Protein AF-0000000078003516 (afdb_homodimer)

InterPro domains:
  IPR004405 Pelota [PTHR10853] (1-87)
  IPR005140 eRF1/Pelota-like, N-terminal domain [SM01194] (1-87)
  IPR038069 Pelota/DOM34, N-terminal domain [G3DSA:2.30.30.870] (1-87)
  IPR038069 Pelota/DOM34, N-terminal domain [SSF159065] (1-85)
  IPR058547 Pelota, N-terminal domain [PF26356] (1-87)

Structure (mmCIF, N/CA/C/O backbone):
data_AF-0000000078003516-model_v1
#
loop_
_entity.id
_entity.type
_entity.pdbx_description
1 polymer 'Protein pelota homolog'
#
loop_
_atom_site.group_PDB
_atom_site.id
_atom_site.type_symbol
_atom_site.label_atom_id
_atom_site.label_alt_id
_atom_site.label_comp_id
_atom_site.label_asym_id
_atom_site.label_entity_id
_atom_site.label_seq_id
_atom_site.pdbx_PDB_ins_code
_atom_site.Cartn_x
_atom_site.Cartn_y
_atom_site.Cartn_z
_atom_site.occupancy
_atom_site.B_iso_or_equiv
_atom_site.auth_seq_id
_atom_site.auth_comp_id
_atom_site.auth_asym_id
_atom_site.auth_atom_id
_atom_site.pdbx_PDB_model_num
ATOM 1 N N . MET A 1 1 ? -18.172 13.219 13.188 1 23.72 1 MET A N 1
ATOM 2 C CA . MET A 1 1 ? -17.328 12.281 12.453 1 23.72 1 MET A CA 1
ATOM 3 C C . MET A 1 1 ? -17.516 10.852 12.953 1 23.72 1 MET A C 1
ATOM 5 O O . MET A 1 1 ? -16.688 10.336 13.703 1 23.72 1 MET A O 1
ATOM 9 N N . LYS A 1 2 ? -18.797 10.453 13.281 1 24.88 2 LYS A N 1
ATOM 10 C CA . LYS A 1 2 ? -19 9.555 14.414 1 24.88 2 LYS A CA 1
ATOM 11 C C . LYS A 1 2 ? -18.469 8.148 14.102 1 24.88 2 LYS A C 1
ATOM 13 O O . LYS A 1 2 ? -18.375 7.77 12.938 1 24.88 2 LYS A O 1
ATOM 18 N N . LEU A 1 3 ? -18.25 7.414 15.281 1 28.31 3 LEU A N 1
ATOM 19 C CA . LEU A 1 3 ? -17.734 6.066 15.508 1 28.31 3 LEU A CA 1
ATOM 20 C C . LEU A 1 3 ? -18.688 5.023 14.914 1 28.31 3 LEU A C 1
ATOM 22 O O . LEU A 1 3 ? -19.891 5.074 15.156 1 28.31 3 LEU A O 1
ATOM 26 N N . LEU A 1 4 ? -18.375 4.426 13.812 1 34.03 4 LEU A N 1
ATOM 27 C CA . LEU A 1 4 ? -18.953 3.242 13.188 1 34.03 4 LEU A CA 1
ATOM 28 C C . LEU A 1 4 ? -18.922 2.057 14.148 1 34.03 4 LEU A C 1
ATOM 30 O O . LEU A 1 4 ? -18 1.919 14.945 1 34.03 4 LEU A O 1
ATOM 34 N N . SER A 1 5 ? -20.078 1.573 14.477 1 34.59 5 SER A N 1
ATOM 35 C CA . SER A 1 5 ? -20.438 0.421 15.297 1 34.59 5 SER A CA 1
ATOM 36 C C . SER A 1 5 ? -19.594 -0.803 14.922 1 34.59 5 SER A C 1
ATOM 38 O O . SER A 1 5 ? -19.328 -1.036 13.742 1 34.59 5 SER A O 1
ATOM 40 N N . LYS A 1 6 ? -18.781 -1.438 15.75 1 32.06 6 LYS A N 1
ATOM 41 C CA . LYS A 1 6 ? -17.781 -2.496 15.906 1 32.06 6 LYS A CA 1
ATOM 42 C C . LYS A 1 6 ? -18.391 -3.865 15.602 1 32.06 6 LYS A C 1
ATOM 44 O O . LYS A 1 6 ? -17.703 -4.887 15.742 1 32.06 6 LYS A O 1
ATOM 49 N N . ASP A 1 7 ? -19.672 -4.172 15.5 1 31.53 7 ASP A N 1
ATOM 50 C CA . ASP A 1 7 ? -20.016 -5.512 15.977 1 31.53 7 ASP A CA 1
ATOM 51 C C . ASP A 1 7 ? -19.422 -6.586 15.078 1 31.53 7 ASP A C 1
ATOM 53 O O . ASP A 1 7 ? -19.75 -7.766 15.195 1 31.53 7 ASP A O 1
ATOM 57 N N . THR A 1 8 ? -19.078 -6.438 13.719 1 34.41 8 THR A N 1
ATOM 58 C CA . THR A 1 8 ? -19.281 -7.562 12.812 1 34.41 8 THR A CA 1
ATOM 59 C C . THR A 1 8 ? -18.328 -8.711 13.164 1 34.41 8 THR A C 1
ATOM 61 O O . THR A 1 8 ? -17.156 -8.484 13.461 1 34.41 8 THR A O 1
ATOM 64 N N . GLU A 1 9 ? -18.719 -9.844 13.625 1 34.16 9 GLU A N 1
ATOM 65 C CA . GLU A 1 9 ? -18.109 -11.133 13.93 1 34.16 9 GLU A CA 1
ATOM 66 C C . GLU A 1 9 ? -17.031 -11.484 12.922 1 34.16 9 GLU A C 1
ATOM 68 O O . GLU A 1 9 ? -16.531 -12.617 12.891 1 34.16 9 GLU A O 1
ATOM 73 N N . ASN A 1 10 ? -16.891 -10.758 11.781 1 34.62 10 ASN A N 1
ATOM 74 C CA . ASN A 1 10 ? -16.328 -11.188 10.508 1 34.62 10 ASN A CA 1
ATOM 75 C C . ASN A 1 10 ? -14.906 -11.695 10.672 1 34.62 10 ASN A C 1
ATOM 77 O O . ASN A 1 10 ? -14.18 -11.258 11.562 1 34.62 10 ASN A O 1
ATOM 81 N N . ASP A 1 11 ? -14.477 -12.922 10.367 1 35.28 11 ASP A N 1
ATOM 82 C CA . ASP A 1 11 ? -13.109 -13.289 10.016 1 35.28 11 ASP A CA 1
ATOM 83 C C . ASP A 1 11 ? -12.32 -12.07 9.531 1 35.28 11 ASP A C 1
ATOM 85 O O . ASP A 1 11 ? -12.703 -11.414 8.562 1 35.28 11 ASP A O 1
ATOM 89 N N . SER A 1 12 ? -11.734 -11.281 10.344 1 34 12 SER A N 1
ATOM 90 C CA . SER A 1 12 ? -11.148 -9.977 10.602 1 34 12 SER A CA 1
ATOM 91 C C . SER A 1 12 ? -10.258 -9.531 9.445 1 34 12 SER A C 1
ATOM 93 O O . SER A 1 12 ? -9.062 -9.312 9.625 1 34 12 SER A O 1
ATOM 95 N N . ALA A 1 13 ? -10.023 -10.102 8.406 1 38.69 13 ALA A N 1
ATOM 96 C CA . ALA A 1 13 ? -9.609 -9.344 7.23 1 38.69 13 ALA A CA 1
ATOM 97 C C . ALA A 1 13 ? -10.281 -7.973 7.199 1 38.69 13 ALA A C 1
ATOM 99 O O . ALA A 1 13 ? -11.508 -7.879 7.102 1 38.69 13 ALA A O 1
ATOM 100 N N . GLY A 1 14 ? -9.828 -6.949 8.055 1 41.62 14 GLY A N 1
ATOM 101 C CA . GLY A 1 14 ? -10.148 -5.711 8.75 1 41.62 14 GLY A CA 1
ATOM 102 C C . GLY A 1 14 ? -10.969 -4.75 7.906 1 41.62 14 GLY A C 1
ATOM 103 O O . GLY A 1 14 ? -10.625 -4.488 6.75 1 41.62 14 GLY A O 1
ATOM 104 N N . GLN A 1 15 ? -12.227 -4.824 7.906 1 39.59 15 GLN A N 1
ATOM 105 C CA . GLN A 1 15 ? -13.086 -3.75 7.414 1 39.59 15 GLN A CA 1
ATOM 106 C C . GLN A 1 15 ? -12.492 -2.383 7.738 1 39.59 15 GLN A C 1
ATOM 108 O O . GLN A 1 15 ? -12.32 -2.037 8.906 1 39.59 15 GLN A O 1
ATOM 113 N N . VAL A 1 16 ? -11.555 -2.02 7.098 1 47 16 VAL A N 1
ATOM 114 C CA . VAL A 1 16 ? -11.055 -0.651 7.184 1 47 16 VAL A CA 1
ATOM 115 C C . VAL A 1 16 ? -12.227 0.326 7.234 1 47 16 VAL A C 1
ATOM 117 O O . VAL A 1 16 ? -13.109 0.289 6.379 1 47 16 VAL A O 1
ATOM 120 N N . THR A 1 17 ? -12.797 0.543 8.492 1 47.47 17 THR A N 1
ATOM 121 C CA . THR A 1 17 ? -13.727 1.663 8.578 1 47.47 17 THR A CA 1
ATOM 122 C C . THR A 1 17 ? -13.211 2.857 7.777 1 47.47 17 THR A C 1
ATOM 124 O O . THR A 1 17 ? -12.125 3.367 8.039 1 47.47 17 THR A O 1
ATOM 127 N N . LEU A 1 18 ? -13.586 2.852 6.543 1 50.91 18 LEU A N 1
ATOM 128 C CA . LEU A 1 18 ? -13.289 3.975 5.664 1 50.91 18 LEU A CA 1
ATOM 129 C C . LEU A 1 18 ? -13.461 5.301 6.395 1 50.91 18 LEU A C 1
ATOM 131 O O . LEU A 1 18 ? -14.516 5.562 6.977 1 50.91 1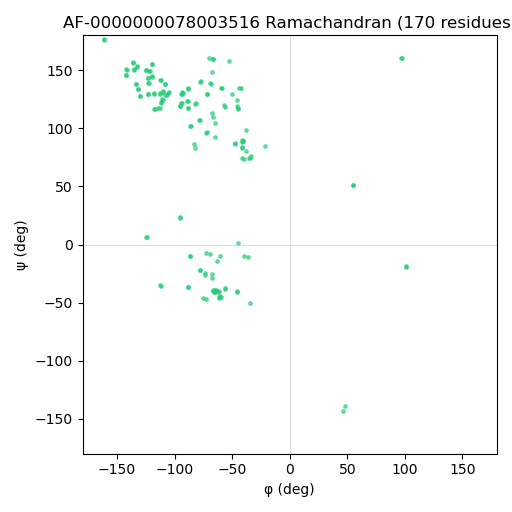8 LEU A O 1
ATOM 135 N N . THR A 1 19 ? -12.578 5.645 7.25 1 57.72 19 THR A N 1
ATOM 136 C CA . THR A 1 19 ? -12.656 7.02 7.73 1 57.72 19 THR A CA 1
ATOM 137 C C . THR A 1 19 ? -12.938 7.98 6.578 1 57.72 19 THR A C 1
ATOM 139 O O . THR A 1 19 ? -12.477 7.762 5.453 1 57.72 19 THR A O 1
ATOM 142 N N . PRO A 1 20 ? -13.859 8.859 6.875 1 58.03 20 PRO A N 1
ATOM 143 C CA . PRO A 1 20 ? -14.156 9.859 5.848 1 58.03 20 PRO A CA 1
ATOM 144 C C . PRO A 1 20 ? -12.898 10.453 5.219 1 58.03 20 PRO A C 1
ATOM 146 O O . PRO A 1 20 ? -11.891 10.648 5.906 1 58.03 20 PRO A O 1
ATOM 149 N N . GLU A 1 21 ? -12.836 10.188 3.93 1 64.44 21 GLU A N 1
ATOM 150 C CA . GLU A 1 21 ? -11.828 10.82 3.09 1 64.44 21 GLU A CA 1
ATOM 151 C C . GLU A 1 21 ? -11.758 12.32 3.342 1 64.44 21 GLU A C 1
ATOM 153 O O . GLU A 1 21 ? -12.734 13.039 3.123 1 64.44 21 GLU A O 1
ATOM 158 N N . GLN A 1 22 ? -11.031 12.789 4.266 1 82.5 22 GLN A N 1
ATOM 159 C CA . GLN A 1 22 ? -10.789 14.227 4.328 1 82.5 22 GLN A CA 1
ATOM 160 C C . GLN A 1 22 ? -9.562 14.609 3.506 1 82.5 22 GLN A C 1
ATOM 162 O O . GLN A 1 22 ? -8.508 13.984 3.617 1 82.5 22 GLN A O 1
ATOM 167 N N . PRO A 1 23 ? -9.812 15.555 2.537 1 85.94 23 PRO A N 1
ATOM 168 C CA . PRO A 1 23 ? -8.703 15.961 1.673 1 85.94 23 PRO A CA 1
ATOM 169 C C . PRO A 1 23 ? -7.418 16.234 2.453 1 85.94 23 PRO A C 1
ATOM 171 O O . PRO A 1 23 ? -6.32 15.945 1.967 1 85.94 23 PRO A O 1
ATOM 174 N N . GLU A 1 24 ? -7.555 16.844 3.549 1 87.19 24 GLU A N 1
ATOM 175 C CA . GLU A 1 24 ? -6.371 17.156 4.344 1 87.19 24 GLU A CA 1
ATOM 176 C C . GLU A 1 24 ? -5.645 15.883 4.777 1 87.19 24 GLU A C 1
ATOM 178 O O . GLU A 1 24 ? -4.414 15.852 4.84 1 87.19 24 GLU A O 1
ATOM 183 N N . ASP A 1 25 ? -6.43 14.898 5.141 1 87.62 25 ASP A N 1
ATOM 184 C CA . ASP A 1 25 ? -5.828 13.633 5.535 1 87.62 25 ASP A CA 1
ATOM 185 C C . ASP A 1 25 ? -5.105 12.977 4.363 1 87.62 25 ASP A C 1
ATOM 187 O O . ASP A 1 25 ? -4.02 12.414 4.531 1 87.62 25 ASP A O 1
ATOM 191 N N . MET A 1 26 ? -5.742 13.102 3.201 1 91.38 26 MET A N 1
ATOM 192 C CA . MET A 1 26 ? -5.137 12.516 2.008 1 91.38 26 MET A CA 1
ATOM 193 C C . MET A 1 26 ? -3.824 13.211 1.665 1 91.38 26 MET A C 1
ATOM 195 O O . MET A 1 26 ? -2.834 12.555 1.346 1 91.38 26 MET A O 1
ATOM 199 N N . TRP A 1 27 ? -3.846 14.531 1.81 1 91.62 27 TRP A N 1
ATOM 200 C CA . TRP A 1 27 ? -2.654 15.312 1.503 1 91.62 27 TRP A CA 1
ATOM 201 C C . TRP A 1 27 ? -1.527 15 2.48 1 91.62 27 TRP A C 1
ATOM 203 O O . TRP A 1 27 ? -0.365 14.891 2.084 1 91.62 27 TRP A O 1
ATOM 213 N N . HIS A 1 28 ? -1.883 14.836 3.746 1 91.19 28 HIS A N 1
ATOM 214 C CA . HIS A 1 28 ? -0.896 14.484 4.762 1 91.19 28 HIS A CA 1
ATOM 215 C C . HIS A 1 28 ? -0.239 13.141 4.449 1 91.19 28 HIS A C 1
ATOM 217 O O . HIS A 1 28 ? 0.983 13.008 4.547 1 91.19 28 HIS A O 1
ATOM 223 N N . THR A 1 29 ? -1.058 12.211 4.102 1 93.5 29 THR A N 1
ATOM 224 C CA . THR A 1 29 ? -0.545 10.891 3.764 1 93.5 29 THR A CA 1
ATOM 225 C C . THR A 1 29 ? 0.409 10.969 2.576 1 93.5 29 THR A C 1
ATOM 227 O O . THR A 1 29 ? 1.472 10.344 2.584 1 93.5 29 THR A O 1
ATOM 230 N N . TYR A 1 30 ? 0.008 11.703 1.602 1 94.69 30 TYR A N 1
ATOM 231 C CA . TYR A 1 30 ? 0.829 11.898 0.412 1 94.69 30 TYR A CA 1
ATOM 232 C C . TYR A 1 30 ? 2.203 12.445 0.781 1 94.69 30 TYR A C 1
ATOM 234 O O . TYR A 1 30 ? 3.215 12.031 0.211 1 94.69 30 TYR A O 1
ATOM 242 N N . ASN A 1 31 ? 2.266 13.328 1.757 1 92.5 31 ASN A N 1
ATOM 243 C CA . ASN A 1 31 ? 3.516 13.961 2.172 1 92.5 31 ASN A CA 1
ATOM 244 C C . ASN A 1 31 ? 4.352 13.023 3.045 1 92.5 31 ASN A C 1
ATOM 246 O O . ASN A 1 31 ? 5.562 13.203 3.166 1 92.5 31 ASN A O 1
ATOM 250 N N . LEU A 1 32 ? 3.736 12.094 3.625 1 92.31 32 LEU A N 1
ATOM 251 C CA . LEU A 1 32 ? 4.43 11.195 4.539 1 92.31 32 LEU A CA 1
ATOM 252 C C . LEU A 1 32 ? 5.02 10.008 3.787 1 92.31 32 LEU A C 1
ATOM 254 O O . LEU A 1 32 ? 6.109 9.531 4.125 1 92.31 32 LEU A O 1
ATOM 258 N N . LEU A 1 33 ? 4.301 9.547 2.789 1 93.44 33 LEU A N 1
ATOM 259 C CA . LEU A 1 33 ? 4.746 8.398 2.002 1 93.44 33 LEU A CA 1
ATOM 260 C C . LEU A 1 33 ? 5.836 8.805 1.016 1 93.44 33 LEU A C 1
ATOM 262 O O . LEU A 1 33 ? 5.754 9.875 0.397 1 93.44 33 LEU A O 1
ATOM 266 N N . GLN A 1 34 ? 6.828 7.973 0.844 1 94.06 34 GLN A N 1
ATOM 267 C CA . GLN A 1 34 ? 7.938 8.289 -0.049 1 94.06 34 GLN A CA 1
ATOM 268 C C . GLN A 1 34 ? 8.312 7.086 -0.907 1 94.06 34 GLN A C 1
ATOM 270 O O . GLN A 1 34 ? 8.031 5.941 -0.54 1 94.06 34 GLN A O 1
ATOM 275 N N . VAL A 1 35 ? 8.891 7.445 -1.955 1 94.75 35 VAL A N 1
ATOM 276 C CA . VAL A 1 35 ? 9.461 6.391 -2.783 1 94.75 35 VAL A CA 1
ATOM 277 C C . VAL A 1 35 ? 10.484 5.594 -1.974 1 94.75 35 VAL A C 1
ATOM 279 O O . VAL A 1 35 ? 11.297 6.168 -1.252 1 94.75 35 VAL A O 1
ATOM 282 N N . GLY A 1 36 ? 10.406 4.289 -2.074 1 92.88 36 GLY A N 1
ATOM 283 C CA . GLY A 1 36 ? 11.281 3.422 -1.302 1 92.88 36 GLY A CA 1
ATOM 284 C C . GLY A 1 36 ? 10.609 2.836 -0.073 1 92.88 36 GLY A C 1
ATOM 285 O O . GLY A 1 36 ? 11.086 1.846 0.487 1 92.88 36 GLY A O 1
ATOM 286 N N . ASP A 1 37 ? 9.523 3.418 0.37 1 93.81 37 ASP A N 1
ATOM 287 C CA . ASP A 1 37 ? 8.75 2.85 1.467 1 93.81 37 ASP A CA 1
ATOM 288 C C . ASP A 1 37 ? 8.102 1.528 1.055 1 93.81 37 ASP A C 1
ATOM 290 O O . ASP A 1 37 ? 7.918 1.268 -0.136 1 93.81 37 ASP A O 1
ATOM 294 N N . SER A 1 38 ? 7.754 0.741 2.066 1 94.12 38 SER A N 1
ATOM 295 C CA . SER A 1 38 ? 7.039 -0.511 1.833 1 94.12 38 SER A CA 1
ATOM 296 C C . SER A 1 38 ? 5.598 -0.425 2.318 1 94.12 38 SER A C 1
ATOM 298 O O . SER A 1 38 ? 5.336 0.08 3.412 1 94.12 38 SER A O 1
ATOM 300 N N . LEU A 1 39 ? 4.719 -0.839 1.477 1 94.75 39 LEU A N 1
ATOM 301 C CA . LEU A 1 39 ? 3.311 -0.992 1.823 1 94.75 39 LEU A CA 1
ATOM 302 C C . LEU A 1 39 ? 2.949 -2.463 1.991 1 94.75 39 LEU A C 1
ATOM 304 O O . LEU A 1 39 ? 3.205 -3.275 1.099 1 94.75 39 LEU A O 1
ATOM 308 N N . GLN A 1 40 ? 2.314 -2.74 3.07 1 94.62 40 GLN A N 1
ATOM 309 C CA . GLN A 1 40 ? 2.01 -4.133 3.377 1 94.62 40 GLN A CA 1
ATOM 310 C C . GLN A 1 40 ? 0.507 -4.344 3.549 1 94.62 40 GLN A C 1
ATOM 312 O O . GLN A 1 40 ? -0.171 -3.523 4.172 1 94.62 40 GLN A O 1
ATOM 317 N N . ALA A 1 41 ? 0.023 -5.43 3.014 1 94.19 41 ALA A N 1
ATOM 318 C CA . ALA A 1 41 ? -1.372 -5.828 3.186 1 94.19 41 ALA A CA 1
ATOM 319 C C . ALA A 1 41 ? -1.479 -7.297 3.59 1 94.19 41 ALA A C 1
ATOM 321 O O . ALA A 1 41 ? -0.789 -8.148 3.029 1 94.19 41 ALA A O 1
ATOM 322 N N . SER A 1 42 ? -2.301 -7.477 4.57 1 92.75 42 SER A N 1
ATOM 323 C CA . SER A 1 42 ? -2.713 -8.836 4.898 1 92.75 42 SER A CA 1
ATOM 324 C C . SER A 1 42 ? -4.035 -9.188 4.227 1 92.75 42 SER A C 1
ATOM 326 O O . SER A 1 42 ? -5.039 -8.508 4.422 1 92.75 42 SER A O 1
ATOM 328 N N . THR A 1 43 ? -3.982 -10.188 3.4 1 89.5 43 THR A N 1
ATOM 329 C CA . THR A 1 43 ? -5.184 -10.555 2.656 1 89.5 43 THR A CA 1
ATOM 330 C C . THR A 1 43 ? -5.586 -12 2.945 1 89.5 43 THR A C 1
ATOM 332 O O . THR A 1 43 ? -4.75 -12.812 3.346 1 89.5 43 THR A O 1
ATOM 335 N N . VAL A 1 44 ? -6.852 -12.227 2.885 1 89.12 44 VAL A N 1
ATOM 336 C CA . VAL A 1 44 ? -7.41 -13.578 2.949 1 89.12 44 VAL A CA 1
ATOM 337 C C . VAL A 1 44 ? -8.148 -13.898 1.651 1 89.12 44 VAL A C 1
ATOM 339 O O . VAL A 1 44 ? -9.023 -13.133 1.225 1 89.12 44 VAL A O 1
ATOM 342 N N . ARG A 1 45 ? -7.598 -14.859 1.039 1 89.12 45 ARG A N 1
ATOM 343 C CA . ARG A 1 45 ? -8.227 -15.203 -0.231 1 89.12 45 ARG A CA 1
ATOM 344 C C . ARG A 1 45 ? -8.664 -16.672 -0.244 1 89.12 45 ARG A C 1
ATOM 346 O O . ARG A 1 45 ? -8.008 -17.516 0.359 1 89.12 45 ARG A O 1
ATOM 353 N N . LYS A 1 46 ? -9.766 -16.859 -0.854 1 84.88 46 LYS A N 1
ATOM 354 C CA . LYS A 1 46 ? -10.227 -18.234 -1.068 1 84.88 46 LYS A CA 1
ATOM 355 C C . LYS A 1 46 ? -9.555 -18.859 -2.289 1 84.88 46 LYS A C 1
ATOM 357 O O . LYS A 1 46 ? -9.445 -18.219 -3.338 1 84.88 46 LYS A O 1
ATOM 362 N N . VAL A 1 47 ? -8.852 -19.969 -2.055 1 82.56 47 VAL A N 1
ATOM 363 C CA . VAL A 1 47 ? -8.25 -20.703 -3.168 1 82.56 47 VAL A CA 1
ATOM 364 C C . VAL A 1 47 ? -8.977 -22.031 -3.365 1 82.56 47 VAL A C 1
ATOM 366 O O . VAL A 1 47 ? -9.375 -22.672 -2.393 1 82.56 47 VAL A O 1
ATOM 369 N N . GLN A 1 48 ? -9.43 -22.203 -4.527 1 78.88 48 GLN A N 1
ATOM 370 C CA . GLN A 1 48 ? -10.023 -23.5 -4.848 1 78.88 48 GLN A CA 1
ATOM 371 C C . GLN A 1 48 ? -8.953 -24.547 -5.113 1 78.88 48 GLN A C 1
ATOM 373 O O . GLN A 1 48 ? -8.016 -24.312 -5.883 1 78.88 48 GLN A O 1
ATOM 378 N N . ALA A 1 49 ? -8.859 -25.453 -4.09 1 70.62 49 ALA A N 1
ATOM 379 C CA . ALA A 1 49 ? -7.918 -26.547 -4.289 1 70.62 49 ALA A CA 1
ATOM 380 C C . ALA A 1 49 ? -8.539 -27.672 -5.129 1 70.62 49 ALA A C 1
ATOM 382 O O . ALA A 1 49 ? -9.078 -28.641 -4.59 1 70.62 49 ALA A O 1
ATOM 383 N N . GLY A 1 50 ? -8.531 -27.547 -6.445 1 68.88 50 GLY A N 1
ATOM 384 C CA . GLY A 1 50 ? -9.133 -28.562 -7.289 1 68.88 50 GLY A CA 1
ATOM 385 C C . GLY A 1 50 ? -10.523 -28.969 -6.836 1 68.88 50 GLY A C 1
ATOM 386 O O . GLY A 1 50 ? -11.359 -28.125 -6.543 1 68.88 50 GLY A O 1
ATOM 387 N N . ASN A 1 51 ? -10.727 -30.25 -6.926 1 72 51 ASN A N 1
ATOM 388 C CA . ASN A 1 51 ? -11.984 -30.875 -6.527 1 72 51 ASN A CA 1
ATOM 389 C C . ASN A 1 51 ? -12.141 -30.906 -5.008 1 72 51 ASN A C 1
ATOM 391 O O . ASN A 1 51 ? -13.141 -31.406 -4.492 1 72 51 ASN A O 1
ATOM 395 N N . SER A 1 52 ? -11.094 -30.531 -4.461 1 69.5 52 SER A N 1
ATOM 396 C CA . SER A 1 52 ? -11.039 -30.844 -3.033 1 69.5 52 SER A CA 1
ATOM 397 C C . SER A 1 52 ? -11.508 -29.656 -2.197 1 69.5 52 SER A C 1
ATOM 399 O O . SER A 1 52 ? -11.234 -29.594 -0.998 1 69.5 52 SER A O 1
ATOM 401 N N . GLY A 1 53 ? -12.188 -28.875 -2.658 1 80.38 53 GLY A N 1
ATOM 402 C CA . GLY A 1 53 ? -12.797 -27.875 -1.811 1 80.38 53 GLY A CA 1
ATOM 403 C C . GLY A 1 53 ? -12.031 -26.562 -1.794 1 80.38 53 GLY A C 1
ATOM 404 O O . GLY A 1 53 ? -10.984 -26.438 -2.428 1 80.38 53 GLY A O 1
ATOM 405 N N . SER A 1 54 ? -12.656 -25.516 -1.396 1 83.44 54 SER A N 1
ATOM 406 C CA . SER A 1 54 ? -12.094 -24.172 -1.308 1 83.44 54 SER A CA 1
ATOM 407 C C . SER A 1 54 ? -11.555 -23.891 0.092 1 83.44 54 SER A C 1
ATOM 409 O O . SER A 1 54 ? -12.141 -24.328 1.086 1 83.44 54 SER A O 1
ATOM 411 N N . TYR A 1 55 ? -10.336 -23.594 0.131 1 85.19 55 TYR A N 1
ATOM 412 C CA . TYR A 1 55 ? -9.828 -23.141 1.421 1 85.19 55 TYR A CA 1
ATOM 413 C C . TYR A 1 55 ? -9.273 -21.734 1.323 1 85.19 55 TYR A C 1
ATOM 415 O O . TYR A 1 55 ? -9.023 -21.234 0.224 1 85.19 55 TYR A O 1
ATOM 423 N N . CYS A 1 56 ? -9.281 -21.031 2.541 1 87.75 56 CYS A N 1
ATOM 424 C CA . CYS A 1 56 ? -8.805 -19.641 2.588 1 87.75 56 CYS A CA 1
ATOM 425 C C . CYS A 1 56 ? -7.328 -19.594 2.951 1 87.75 56 CYS A C 1
ATOM 427 O O . CYS A 1 56 ? -6.859 -20.375 3.785 1 87.75 56 CYS A O 1
ATOM 429 N N . ILE A 1 57 ? -6.629 -18.875 2.178 1 86.06 57 ILE A N 1
ATOM 430 C CA . ILE A 1 57 ? -5.215 -18.656 2.467 1 86.06 57 ILE A CA 1
ATOM 431 C C . ILE A 1 57 ? -5.004 -17.219 2.971 1 86.06 57 ILE A C 1
ATOM 433 O O . ILE A 1 57 ? -5.531 -16.266 2.395 1 86.06 57 ILE A O 1
ATOM 437 N N . HIS A 1 58 ? -4.324 -17.141 4.125 1 91.38 58 HIS A N 1
ATOM 438 C CA . HIS A 1 58 ? -3.854 -15.844 4.602 1 91.38 58 HIS A CA 1
ATOM 439 C C . HIS A 1 58 ? -2.469 -15.523 4.051 1 91.38 58 HIS A C 1
ATOM 441 O O . HIS A 1 58 ? -1.532 -16.312 4.219 1 91.38 58 HIS A O 1
ATOM 447 N N . THR A 1 59 ? -2.449 -14.531 3.34 1 90.19 59 THR A N 1
ATOM 448 C CA . THR A 1 59 ? -1.168 -14.148 2.758 1 90.19 59 THR A CA 1
ATOM 449 C C . THR A 1 59 ? -0.908 -12.656 2.955 1 90.19 59 THR A C 1
ATOM 451 O O . THR A 1 59 ? -1.843 -11.883 3.16 1 90.19 59 THR A O 1
ATOM 454 N N . THR A 1 60 ? 0.359 -12.336 3 1 92.12 60 THR A N 1
ATOM 455 C CA . THR A 1 60 ? 0.793 -10.945 3.088 1 92.12 60 THR A CA 1
ATOM 456 C C . THR A 1 60 ? 1.502 -10.523 1.807 1 92.12 60 THR A C 1
ATOM 458 O O . THR A 1 60 ? 2.32 -11.266 1.265 1 92.12 60 THR A O 1
ATOM 461 N N . VAL A 1 61 ? 1.052 -9.406 1.332 1 92.5 61 VAL A N 1
ATOM 462 C CA . VAL A 1 61 ? 1.743 -8.852 0.173 1 92.5 61 VAL A CA 1
ATOM 463 C C . VAL A 1 61 ? 2.441 -7.555 0.562 1 92.5 61 VAL A C 1
ATOM 465 O O . VAL A 1 61 ? 1.933 -6.789 1.388 1 92.5 61 VAL A O 1
ATOM 468 N N . THR A 1 62 ? 3.633 -7.414 -0.032 1 93.69 62 THR A N 1
ATOM 469 C CA . THR A 1 62 ? 4.406 -6.199 0.212 1 93.69 62 THR A CA 1
ATOM 470 C C . THR A 1 62 ? 4.875 -5.582 -1.103 1 93.69 62 THR A C 1
ATOM 472 O O . THR A 1 62 ? 5.445 -6.273 -1.949 1 93.69 62 THR A O 1
ATOM 475 N N . ILE A 1 63 ? 4.562 -4.305 -1.195 1 94.5 63 ILE A N 1
ATOM 476 C CA . ILE A 1 63 ? 5.035 -3.619 -2.395 1 94.5 63 ILE A CA 1
ATOM 477 C C . ILE A 1 63 ? 5.965 -2.475 -2 1 94.5 63 ILE A C 1
ATOM 479 O O . ILE A 1 63 ? 5.758 -1.821 -0.976 1 94.5 63 ILE A O 1
ATOM 483 N N . CYS A 1 64 ? 6.918 -2.289 -2.809 1 94.25 64 CYS A N 1
ATOM 484 C CA . CYS A 1 64 ? 7.801 -1.134 -2.674 1 94.25 64 CYS A CA 1
ATOM 485 C C . CYS A 1 64 ? 7.328 0.019 -3.551 1 94.25 64 CYS A C 1
ATOM 487 O O . CYS A 1 64 ? 7.137 -0.15 -4.754 1 94.25 64 CYS A O 1
ATOM 489 N N . VAL A 1 65 ? 7.207 1.166 -2.973 1 96.5 65 VAL A N 1
ATOM 490 C CA . VAL A 1 65 ? 6.699 2.342 -3.672 1 96.5 65 VAL A CA 1
ATOM 491 C C . VAL A 1 65 ? 7.742 2.844 -4.668 1 96.5 65 VAL A C 1
ATOM 493 O O . VAL A 1 65 ? 8.898 3.062 -4.305 1 96.5 65 VAL A O 1
ATOM 496 N N . GLN A 1 66 ? 7.289 3.043 -5.875 1 96 66 GLN A N 1
ATOM 497 C CA . GLN A 1 66 ? 8.164 3.557 -6.922 1 96 66 GLN A CA 1
ATOM 498 C C . GLN A 1 66 ? 7.742 4.961 -7.352 1 96 66 GLN A C 1
ATOM 500 O O . GLN A 1 66 ? 8.578 5.77 -7.754 1 96 66 GLN A O 1
ATOM 505 N N . THR A 1 67 ? 6.48 5.211 -7.355 1 97.06 67 THR A N 1
ATOM 506 C CA . THR A 1 67 ? 5.918 6.52 -7.656 1 97.06 67 THR A CA 1
ATOM 507 C C . THR A 1 67 ? 4.703 6.801 -6.773 1 97.06 67 THR A C 1
ATOM 509 O O . THR A 1 67 ? 3.945 5.891 -6.441 1 97.06 67 THR A O 1
ATOM 512 N N . ILE A 1 68 ? 4.574 8 -6.457 1 97.75 68 ILE A N 1
ATOM 513 C CA . ILE A 1 68 ? 3.404 8.445 -5.707 1 97.75 68 ILE A CA 1
ATOM 514 C C . ILE A 1 68 ? 2.842 9.719 -6.344 1 97.75 68 ILE A C 1
ATOM 516 O O . ILE A 1 68 ? 3.596 10.633 -6.688 1 97.75 68 ILE A O 1
ATOM 520 N N . ASP A 1 69 ? 1.612 9.766 -6.422 1 97.44 69 ASP A N 1
ATOM 521 C CA . ASP A 1 69 ? 0.918 10.953 -6.906 1 97.44 69 ASP A CA 1
ATOM 522 C C . ASP A 1 69 ? -0.374 11.188 -6.129 1 97.44 69 ASP A C 1
ATOM 524 O O . ASP A 1 69 ? -0.95 10.25 -5.574 1 97.44 69 ASP A O 1
ATOM 528 N N . PHE A 1 70 ? -0.72 12.492 -6.059 1 96.69 70 PHE A N 1
ATOM 529 C CA . PHE A 1 70 ? -1.974 12.875 -5.422 1 96.69 70 PHE A CA 1
ATOM 530 C C . PHE A 1 70 ? -2.938 13.477 -6.438 1 96.69 70 PHE A C 1
ATOM 532 O O . PHE A 1 70 ? -2.604 14.445 -7.121 1 96.69 70 PHE A O 1
ATOM 539 N N . ASP A 1 71 ? -3.996 12.812 -6.578 1 94.75 71 ASP A N 1
ATOM 540 C CA . ASP A 1 71 ? -5.066 13.336 -7.418 1 94.75 71 ASP A CA 1
ATOM 541 C C . ASP A 1 71 ? -5.98 14.273 -6.625 1 94.75 71 ASP A C 1
ATOM 543 O O . ASP A 1 71 ? -6.91 13.82 -5.953 1 94.75 71 ASP A O 1
ATOM 547 N N . SER A 1 72 ? -5.805 15.523 -6.816 1 92.38 72 SER A N 1
ATOM 548 C CA . SER A 1 72 ? -6.523 16.5 -6.012 1 92.38 72 SER A CA 1
ATOM 549 C C . SER A 1 72 ? -7.992 16.578 -6.41 1 92.38 72 SER A C 1
ATOM 551 O O . SER A 1 72 ? -8.836 16.969 -5.605 1 92.38 72 SER A O 1
ATOM 553 N N . GLN A 1 73 ? -8.25 16.219 -7.703 1 91.5 73 GLN A N 1
ATOM 554 C CA . GLN A 1 73 ? -9.641 16.219 -8.164 1 91.5 73 GLN A CA 1
ATOM 555 C C . GLN A 1 73 ? -10.422 15.062 -7.574 1 91.5 73 GLN A C 1
ATOM 557 O O . GLN A 1 73 ? -11.523 15.25 -7.047 1 91.5 73 GLN A O 1
ATOM 562 N N . ALA A 1 74 ? -9.891 13.867 -7.598 1 91.5 74 ALA A N 1
ATOM 563 C CA . ALA A 1 74 ? -10.555 12.672 -7.09 1 91.5 74 ALA A CA 1
ATOM 564 C C . ALA A 1 74 ? -10.297 12.492 -5.598 1 91.5 74 ALA A C 1
ATOM 566 O O . ALA A 1 74 ? -10.891 11.625 -4.961 1 91.5 74 ALA A O 1
ATOM 567 N N . CYS A 1 75 ? -9.367 13.297 -5.035 1 93 75 CYS A N 1
ATOM 568 C CA . CYS A 1 75 ? -8.945 13.211 -3.641 1 93 75 CYS A CA 1
ATOM 569 C C . CYS A 1 75 ? -8.469 11.797 -3.309 1 93 75 CYS A C 1
ATOM 571 O O . CYS A 1 75 ? -8.914 11.203 -2.332 1 93 75 CYS A O 1
ATOM 573 N N . GLN A 1 76 ? -7.574 11.219 -4.094 1 94.38 76 GLN A N 1
ATOM 574 C CA . GLN A 1 76 ? -7.031 9.875 -3.926 1 94.38 76 GLN A CA 1
ATOM 575 C C . GLN A 1 76 ? -5.516 9.867 -4.117 1 94.38 76 GLN A C 1
ATOM 577 O O . GLN A 1 76 ? -4.969 10.727 -4.809 1 94.38 76 GLN A O 1
ATOM 582 N N . LEU A 1 77 ? -4.945 8.953 -3.422 1 96.69 77 LEU A N 1
ATOM 583 C CA . LEU A 1 77 ? -3.527 8.672 -3.627 1 96.69 77 LEU A CA 1
ATOM 584 C C . LEU A 1 77 ? -3.332 7.633 -4.727 1 96.69 77 LEU A C 1
ATOM 586 O O . LEU A 1 77 ? -4.086 6.656 -4.801 1 96.69 77 LEU A O 1
ATOM 590 N N . GLN A 1 78 ? -2.418 7.918 -5.586 1 97.69 78 GLN A N 1
ATOM 591 C CA . GLN A 1 78 ? -2.004 6.941 -6.586 1 97.69 78 GLN A CA 1
ATOM 592 C C . GLN A 1 78 ? -0.578 6.461 -6.328 1 97.69 78 GLN A C 1
ATOM 594 O O . GLN A 1 78 ? 0.356 7.266 -6.297 1 97.69 78 GLN A O 1
ATOM 599 N N . VAL A 1 79 ? -0.487 5.18 -6.172 1 97.75 79 VAL A N 1
ATOM 600 C CA . VAL A 1 79 ? 0.82 4.598 -5.883 1 97.75 79 VAL A CA 1
ATOM 601 C C . VAL A 1 79 ? 1.165 3.551 -6.938 1 97.75 79 VAL A C 1
ATOM 603 O O . VAL A 1 79 ? 0.34 2.693 -7.262 1 97.75 79 VAL A O 1
ATOM 606 N N . LYS A 1 80 ? 2.301 3.674 -7.465 1 96.94 80 LYS A N 1
ATOM 607 C CA . LYS A 1 80 ? 2.881 2.604 -8.273 1 96.94 80 LYS A CA 1
ATOM 608 C C . LYS A 1 80 ? 4.031 1.922 -7.539 1 96.94 80 LYS A C 1
ATOM 610 O O . LYS A 1 80 ? 4.824 2.584 -6.863 1 96.94 80 LYS A O 1
ATOM 615 N N . GLY A 1 81 ? 3.994 0.642 -7.684 1 96 81 GLY A N 1
ATOM 616 C CA . GLY A 1 81 ? 5.039 -0.069 -6.965 1 96 81 GLY A CA 1
ATOM 617 C C . GLY A 1 81 ? 5.262 -1.479 -7.48 1 96 81 GLY A C 1
ATOM 618 O O . GLY A 1 81 ? 4.59 -1.92 -8.414 1 96 81 GLY A O 1
ATOM 619 N N . ILE A 1 82 ? 6.27 -2.107 -6.871 1 94.44 82 ILE A N 1
ATOM 620 C CA . ILE A 1 82 ? 6.633 -3.465 -7.258 1 94.44 82 ILE A CA 1
ATOM 621 C C . ILE A 1 82 ? 6.605 -4.375 -6.035 1 94.44 82 ILE A C 1
ATOM 623 O O . ILE A 1 82 ? 6.867 -3.93 -4.914 1 94.44 82 ILE A O 1
ATOM 627 N N . ASN A 1 83 ? 6.305 -5.637 -6.34 1 94.06 83 ASN A N 1
ATOM 628 C CA . ASN A 1 83 ? 6.312 -6.625 -5.27 1 94.06 83 ASN A CA 1
ATOM 629 C C . ASN A 1 83 ? 7.73 -6.887 -4.762 1 94.06 83 ASN A C 1
ATOM 631 O O . ASN A 1 83 ? 8.656 -7.047 -5.555 1 94.06 83 ASN A O 1
ATOM 635 N N . ILE A 1 84 ? 7.84 -7.004 -3.434 1 90.12 84 ILE A N 1
ATOM 636 C CA . ILE A 1 84 ? 9.172 -7.273 -2.9 1 90.12 84 ILE A CA 1
ATOM 637 C C . ILE A 1 84 ? 9.141 -8.531 -2.039 1 90.12 84 ILE A C 1
ATOM 639 O O . ILE A 1 84 ? 10.094 -8.828 -1.321 1 90.12 84 ILE A O 1
ATOM 643 N N . GLN A 1 85 ? 8.031 -9.203 -2.033 1 83.62 85 GLN A N 1
ATOM 644 C CA . GLN A 1 85 ? 7.934 -10.469 -1.32 1 83.62 85 GLN A CA 1
ATOM 645 C C . GLN A 1 85 ? 7.621 -11.617 -2.277 1 83.62 85 GLN A C 1
ATOM 647 O O . GLN A 1 85 ? 6.859 -11.445 -3.23 1 83.62 85 GLN A O 1
ATOM 652 N N . LYS A 1 86 ? 8.43 -12.688 -2.174 1 71.81 86 LYS A N 1
ATOM 653 C CA . LYS A 1 86 ? 8.148 -13.867 -2.992 1 71.81 86 LYS A CA 1
ATOM 654 C C . LYS A 1 86 ? 6.91 -14.602 -2.496 1 71.81 86 LYS A C 1
ATOM 656 O O . LYS A 1 86 ? 6.797 -14.914 -1.309 1 71.81 86 LYS A O 1
ATOM 661 N N . ASN A 1 87 ? 5.746 -14.352 -3.105 1 63.22 87 ASN A N 1
ATOM 662 C CA . ASN A 1 87 ? 4.555 -15.109 -2.729 1 63.22 87 ASN A CA 1
ATOM 663 C C . ASN A 1 87 ? 4.457 -16.422 -3.506 1 63.22 87 ASN A C 1
ATOM 665 O O . ASN A 1 87 ? 4.805 -16.469 -4.688 1 63.22 87 ASN A O 1
ATOM 669 N N . MET B 1 1 ? 18.797 -15.391 -8.148 1 24.5 1 MET B N 1
ATOM 670 C CA . MET B 1 1 ? 18.172 -14.188 -7.621 1 24.5 1 MET B CA 1
ATOM 671 C C . MET B 1 1 ? 18.828 -13.75 -6.312 1 24.5 1 MET B C 1
ATOM 673 O O . MET B 1 1 ? 18.562 -14.328 -5.258 1 24.5 1 MET B O 1
ATOM 677 N N . LYS B 1 2 ? 20.156 -13.617 -6.312 1 25.25 2 LYS B N 1
ATOM 678 C CA . LYS B 1 2 ? 20.906 -13.828 -5.074 1 25.25 2 LYS B CA 1
ATOM 679 C C . LYS B 1 2 ? 20.594 -12.75 -4.047 1 25.25 2 LYS B C 1
ATOM 681 O O . LYS B 1 2 ? 20.219 -11.625 -4.41 1 25.25 2 LYS B O 1
ATOM 686 N N . LEU B 1 3 ? 20.688 -13.25 -2.742 1 29.03 3 LEU B N 1
ATOM 687 C CA . LEU B 1 3 ? 20.453 -12.602 -1.455 1 29.03 3 LEU B CA 1
ATOM 688 C C . LEU B 1 3 ? 21.469 -11.492 -1.22 1 29.03 3 LEU B C 1
ATOM 690 O O . LEU B 1 3 ? 22.688 -11.734 -1.258 1 29.03 3 LEU B O 1
ATOM 694 N N . LEU B 1 4 ? 21.219 -10.289 -1.555 1 34.25 4 LEU B N 1
ATOM 695 C CA . LEU B 1 4 ? 22 -9.109 -1.229 1 34.25 4 LEU B CA 1
ATOM 696 C C . LEU B 1 4 ? 22.297 -9.047 0.265 1 34.25 4 LEU B C 1
ATOM 698 O O . LEU B 1 4 ? 21.531 -9.57 1.076 1 34.25 4 LEU B O 1
ATOM 702 N N . SER B 1 5 ? 23.516 -8.859 0.604 1 34.84 5 SER B N 1
ATOM 703 C CA . SER B 1 5 ? 24.25 -8.758 1.858 1 34.84 5 SER B CA 1
ATOM 704 C C . SER B 1 5 ? 23.531 -7.844 2.85 1 34.84 5 SER B C 1
ATOM 706 O O . SER B 1 5 ? 22.906 -6.859 2.453 1 34.84 5 SER B O 1
ATOM 708 N N . LYS B 1 6 ? 23.172 -8.219 4.086 1 32.34 6 LYS B N 1
ATOM 709 C CA . LYS B 1 6 ? 22.484 -7.906 5.34 1 32.34 6 LYS B CA 1
ATOM 710 C C . LYS B 1 6 ? 23.094 -6.68 6.008 1 32.34 6 LYS B C 1
ATOM 712 O O . LYS B 1 6 ? 22.7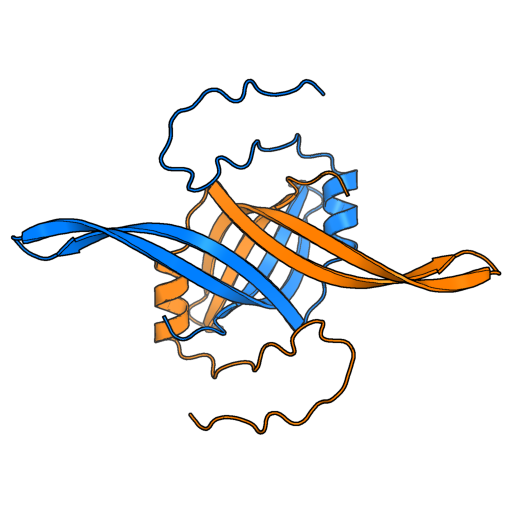19 -6.324 7.125 1 32.34 6 LYS B O 1
ATOM 717 N N . ASP B 1 7 ? 24.234 -6.082 5.621 1 31.16 7 ASP B N 1
ATOM 718 C CA . ASP B 1 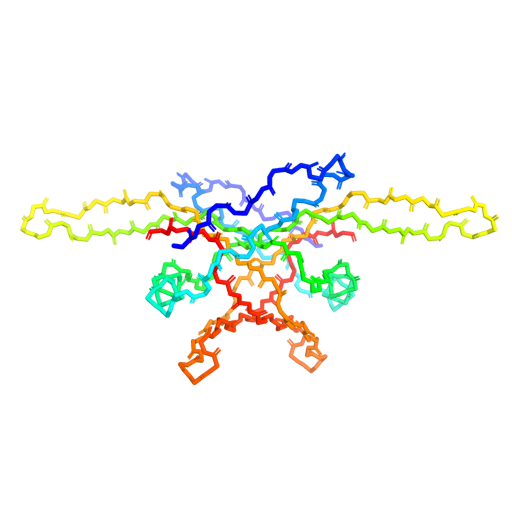7 ? 24.984 -5.461 6.715 1 31.16 7 ASP B CA 1
ATOM 719 C C . ASP B 1 7 ? 24.219 -4.262 7.277 1 31.16 7 ASP B C 1
ATOM 721 O O . ASP B 1 7 ? 24.766 -3.498 8.078 1 31.16 7 ASP B O 1
ATOM 725 N N . THR B 1 8 ? 23.281 -3.398 6.559 1 34.88 8 THR B N 1
ATOM 726 C CA . THR B 1 8 ? 23.297 -1.98 6.906 1 34.88 8 THR B CA 1
ATOM 727 C C . THR B 1 8 ? 22.812 -1.773 8.344 1 34.88 8 THR B C 1
ATOM 729 O O . THR B 1 8 ? 21.797 -2.324 8.75 1 34.88 8 THR B O 1
ATOM 732 N N . GLU B 1 9 ? 23.516 -1.43 9.32 1 33.16 9 GLU B N 1
ATOM 733 C CA . GLU B 1 9 ? 23.391 -1.004 10.711 1 33.16 9 GLU B CA 1
ATOM 734 C C . GLU B 1 9 ? 22.125 -0.16 10.914 1 33.16 9 GLU B C 1
ATOM 736 O O . GLU B 1 9 ? 21.828 0.246 12.039 1 33.16 9 GLU B O 1
ATOM 741 N N . ASN B 1 10 ? 21.859 0.913 10.055 1 34.88 10 ASN B N 1
ATOM 742 C CA . ASN B 1 10 ? 21.141 2.184 10.078 1 34.88 10 ASN B CA 1
ATOM 743 C C . ASN B 1 10 ? 19.688 2.008 10.539 1 34.88 10 ASN B C 1
ATOM 745 O O . ASN B 1 10 ? 19.156 0.904 10.477 1 34.88 10 ASN B O 1
ATOM 749 N N . ASP B 1 11 ? 18.922 3.109 11.086 1 35.88 11 ASP B N 1
ATOM 750 C CA . ASP B 1 11 ? 17.562 3.303 11.57 1 35.88 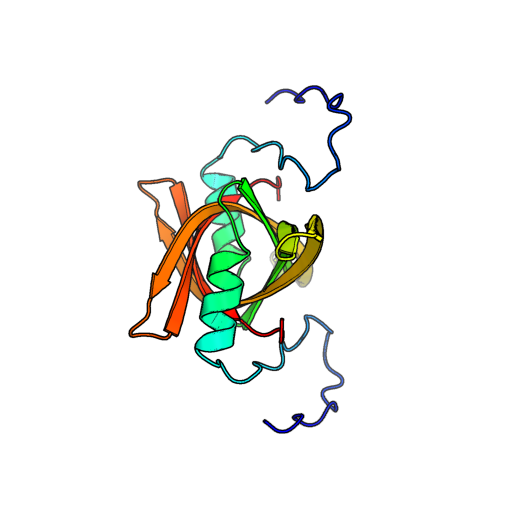11 ASP B CA 1
ATOM 751 C C . ASP B 1 11 ? 16.562 2.523 10.711 1 35.88 11 ASP B C 1
ATOM 753 O O . ASP B 1 11 ? 16.562 2.633 9.484 1 35.88 11 ASP B O 1
ATOM 757 N N . SER B 1 12 ? 16.109 1.388 11.07 1 34.16 12 SER B N 1
ATOM 758 C CA . SER B 1 12 ? 15.367 0.192 10.688 1 34.16 12 SER B CA 1
ATOM 759 C C . SER B 1 12 ? 14.18 0.542 9.805 1 34.16 12 SER B C 1
ATOM 761 O O . SER B 1 12 ? 13.148 -0.131 9.852 1 34.16 12 SER B O 1
ATOM 763 N N . ALA B 1 13 ? 13.719 1.681 9.555 1 38.53 13 ALA B N 1
ATOM 764 C CA . ALA B 1 13 ? 12.859 1.922 8.406 1 38.53 13 ALA B CA 1
ATOM 765 C C . ALA B 1 13 ? 13.312 1.107 7.199 1 38.53 13 ALA B C 1
ATOM 767 O O . ALA B 1 13 ? 14.414 1.323 6.676 1 38.53 13 ALA B O 1
ATOM 768 N N . GLY B 1 14 ? 12.984 -0.238 7.066 1 41.44 14 GLY B N 1
ATOM 769 C CA . GLY B 1 14 ? 13.305 -1.509 6.434 1 41.44 14 GLY B CA 1
ATOM 770 C C . GLY B 1 14 ? 13.688 -1.369 4.973 1 41.44 14 GLY B C 1
ATOM 771 O O . GLY B 1 14 ? 13.008 -0.68 4.211 1 41.44 14 GLY B O 1
ATOM 772 N N . GLN B 1 15 ? 14.914 -1.169 4.652 1 39.16 15 GLN B N 1
ATOM 773 C CA . GLN B 1 15 ? 15.422 -1.358 3.299 1 39.16 15 GLN B CA 1
ATOM 774 C C . GLN B 1 15 ? 14.719 -2.52 2.605 1 39.16 15 GLN B C 1
ATOM 776 O O . GLN B 1 15 ? 14.797 -3.662 3.059 1 39.16 15 GLN B O 1
ATOM 781 N N . VAL B 1 16 ? 13.602 -2.346 2.225 1 47.06 16 VAL B N 1
ATOM 782 C CA . VAL B 1 16 ? 12.938 -3.32 1.364 1 47.06 16 VAL B CA 1
ATOM 783 C C . VAL B 1 16 ? 13.914 -3.822 0.303 1 47.06 16 VAL B C 1
ATOM 785 O O . VAL B 1 16 ? 14.523 -3.025 -0.417 1 47.06 16 VAL B O 1
ATOM 788 N N . THR B 1 17 ? 14.781 -4.855 0.676 1 47.69 17 THR B N 1
ATOM 789 C CA . THR B 1 17 ? 15.523 -5.504 -0.401 1 47.69 17 THR B CA 1
ATOM 790 C C . THR B 1 17 ? 14.633 -5.723 -1.618 1 47.69 17 THR B C 1
ATOM 792 O O . THR B 1 17 ? 13.602 -6.402 -1.525 1 47.69 17 THR B O 1
ATOM 795 N N . LEU B 1 18 ? 14.648 -4.73 -2.461 1 51.25 18 LEU B N 1
ATOM 796 C CA . LEU B 1 18 ? 13.945 -4.832 -3.736 1 51.25 18 LEU B CA 1
ATOM 797 C C . LEU B 1 18 ? 14.141 -6.211 -4.355 1 51.25 18 LEU B C 1
ATOM 799 O O . LEU B 1 18 ? 15.273 -6.672 -4.512 1 51.25 18 LEU B O 1
ATOM 803 N N . THR B 1 19 ? 13.516 -7.203 -3.859 1 58.47 19 THR B N 1
ATOM 804 C CA . THR B 1 19 ? 13.539 -8.445 -4.625 1 58.47 19 THR B CA 1
ATOM 805 C C . THR B 1 19 ? 13.305 -8.172 -6.109 1 58.47 19 THR B C 1
ATOM 807 O O . THR B 1 19 ? 12.547 -7.266 -6.465 1 58.47 19 THR B O 1
ATOM 810 N N . PRO B 1 20 ? 14.125 -8.82 -6.883 1 58.31 20 PRO B N 1
ATOM 811 C CA . PRO B 1 20 ? 13.938 -8.672 -8.328 1 58.31 20 PRO B CA 1
ATOM 812 C C . PRO B 1 20 ? 12.469 -8.789 -8.742 1 58.31 20 PRO B C 1
ATOM 814 O O . PRO B 1 20 ? 11.727 -9.578 -8.164 1 58.31 20 PRO B O 1
ATOM 817 N N . GLU B 1 21 ? 12.039 -7.656 -9.273 1 64.94 21 GLU B N 1
ATOM 818 C CA . GLU B 1 21 ? 10.727 -7.605 -9.906 1 64.94 21 GLU B CA 1
ATOM 819 C C . GLU B 1 21 ? 10.523 -8.773 -10.867 1 64.94 21 GLU B C 1
ATOM 821 O O . GLU B 1 21 ? 11.273 -8.922 -11.836 1 64.94 21 GLU B O 1
ATOM 826 N N . GLN B 1 22 ? 10.062 -9.875 -10.453 1 82.88 22 GLN B N 1
ATOM 827 C CA . GLN B 1 22 ? 9.648 -10.891 -11.422 1 82.88 22 GLN B CA 1
ATOM 828 C C . GLN B 1 22 ? 8.188 -10.703 -11.82 1 82.88 22 GLN B C 1
ATOM 830 O O . GLN B 1 22 ? 7.32 -10.523 -10.961 1 82.88 22 GLN B O 1
ATOM 835 N N . PRO B 1 23 ? 7.988 -10.555 -13.188 1 86.31 23 PRO B N 1
ATOM 836 C CA . PRO B 1 23 ? 6.621 -10.328 -13.656 1 86.31 23 PRO B CA 1
ATOM 837 C C . PRO B 1 23 ? 5.613 -11.273 -13.008 1 86.31 23 PRO B C 1
ATOM 839 O O . PRO B 1 23 ? 4.473 -10.883 -12.734 1 86.31 23 PRO B O 1
ATOM 842 N N . GLU B 1 24 ? 5.996 -12.469 -12.852 1 87.56 24 GLU B N 1
ATOM 843 C CA . GLU B 1 24 ? 5.082 -13.43 -12.25 1 87.56 24 GLU B CA 1
ATOM 844 C C . GLU B 1 24 ? 4.719 -13.031 -10.828 1 87.56 24 GLU B C 1
ATOM 846 O O . GLU B 1 24 ? 3.584 -13.242 -10.383 1 87.56 24 GLU B O 1
ATOM 851 N N . ASP B 1 25 ? 5.711 -12.562 -10.117 1 87.88 25 ASP B N 1
ATOM 852 C CA . ASP B 1 25 ? 5.453 -12.125 -8.75 1 87.88 25 ASP B CA 1
ATOM 853 C C . ASP B 1 25 ? 4.508 -10.922 -8.727 1 87.88 25 ASP B C 1
ATOM 855 O O . ASP B 1 25 ? 3.619 -10.836 -7.879 1 87.88 25 ASP B O 1
ATOM 859 N N . MET B 1 26 ? 4.734 -10.039 -9.711 1 91.56 26 MET B N 1
ATOM 860 C CA . MET B 1 26 ? 3.893 -8.852 -9.797 1 91.56 26 MET B CA 1
ATOM 861 C C . MET B 1 26 ? 2.449 -9.234 -10.117 1 91.56 26 MET B C 1
ATOM 863 O O . MET B 1 26 ? 1.517 -8.711 -9.5 1 91.56 26 MET B O 1
ATOM 867 N N . TRP B 1 27 ? 2.32 -10.195 -11.016 1 91.75 27 TRP B N 1
ATOM 868 C CA . TRP B 1 27 ? 0.989 -10.641 -11.414 1 91.75 27 TRP B CA 1
ATOM 869 C C . TRP B 1 27 ? 0.274 -11.328 -10.258 1 91.75 27 TRP B C 1
ATOM 871 O O . TRP B 1 27 ? -0.924 -11.125 -10.047 1 91.75 27 TRP B O 1
ATOM 881 N N . HIS B 1 28 ? 1.02 -12.117 -9.492 1 91.38 28 HIS B N 1
ATOM 882 C CA . HIS B 1 28 ? 0.452 -12.789 -8.328 1 91.38 28 HIS B CA 1
ATOM 883 C C . HIS B 1 28 ? -0.063 -11.781 -7.305 1 91.38 28 HIS B C 1
ATOM 885 O O . HIS B 1 28 ? -1.162 -11.938 -6.77 1 91.38 28 HIS B O 1
ATOM 891 N N . THR B 1 29 ? 0.734 -10.812 -7.059 1 93.5 29 THR B N 1
ATOM 892 C CA . THR B 1 29 ? 0.344 -9.773 -6.113 1 93.5 29 THR B CA 1
ATOM 893 C C . THR B 1 29 ? -0.93 -9.07 -6.574 1 93.5 29 THR B C 1
ATOM 895 O O 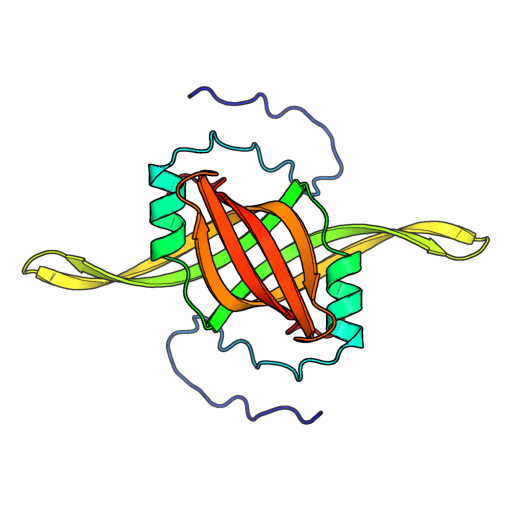. THR B 1 29 ? -1.836 -8.828 -5.773 1 93.5 29 THR B O 1
ATOM 898 N N . TYR B 1 30 ? -0.96 -8.758 -7.824 1 94.69 30 TYR B N 1
ATOM 899 C CA . TYR B 1 30 ? -2.125 -8.109 -8.414 1 94.69 30 TYR B CA 1
ATOM 900 C C . TYR B 1 30 ? -3.385 -8.93 -8.188 1 94.69 30 TYR B C 1
ATOM 902 O O . TYR B 1 30 ? -4.453 -8.383 -7.898 1 94.69 30 TYR B O 1
ATOM 910 N N . ASN B 1 31 ? -3.27 -10.25 -8.258 1 92.62 31 ASN B N 1
ATOM 911 C CA . ASN B 1 31 ? -4.41 -11.141 -8.102 1 92.62 31 ASN B CA 1
ATOM 912 C C . ASN B 1 31 ? -4.793 -11.312 -6.637 1 92.62 31 ASN B C 1
ATOM 914 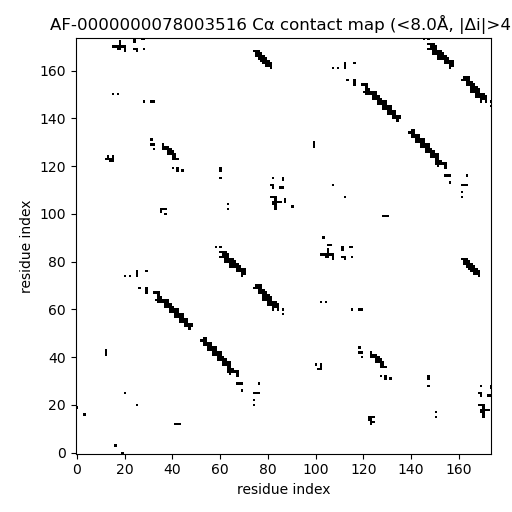O O . ASN B 1 31 ? -5.918 -11.703 -6.324 1 92.62 31 ASN B O 1
ATOM 918 N N . LEU B 1 32 ? -3.896 -11.062 -5.789 1 92.25 32 LEU B N 1
ATOM 919 C CA . LEU B 1 32 ? -4.133 -11.266 -4.363 1 92.25 32 LEU B CA 1
ATOM 920 C C . LEU B 1 32 ? -4.746 -10.016 -3.734 1 92.25 32 LEU B C 1
ATOM 922 O O . LEU B 1 32 ? -5.594 -10.117 -2.844 1 92.25 32 LEU B O 1
ATOM 926 N N . LEU B 1 33 ? -4.309 -8.859 -4.207 1 93.38 33 LEU B N 1
ATOM 927 C CA . LEU B 1 33 ? -4.805 -7.598 -3.678 1 93.38 33 LEU B CA 1
ATOM 928 C C . LEU B 1 33 ? -6.188 -7.277 -4.23 1 93.38 33 LEU B C 1
ATOM 930 O O . LEU B 1 33 ? -6.453 -7.492 -5.414 1 93.38 33 LEU B O 1
ATOM 934 N N . GLN B 1 34 ? -7.062 -6.758 -3.395 1 93.88 34 GLN B N 1
ATOM 935 C CA . GLN B 1 34 ? -8.43 -6.457 -3.818 1 93.88 34 GLN B CA 1
ATOM 936 C C . GLN B 1 34 ? -8.875 -5.086 -3.311 1 93.88 34 GLN B C 1
ATOM 938 O O . GLN B 1 34 ? -8.328 -4.574 -2.332 1 93.88 34 GLN B O 1
ATOM 943 N N . VAL B 1 35 ? -9.805 -4.629 -4.016 1 94.56 35 VAL B N 1
ATOM 944 C CA . VAL B 1 35 ? -10.438 -3.408 -3.537 1 94.56 35 VAL B CA 1
ATOM 945 C C . VAL B 1 35 ? -11.031 -3.645 -2.15 1 94.56 35 VAL B C 1
ATOM 947 O O . VAL B 1 35 ? -11.664 -4.676 -1.907 1 94.56 35 VAL B O 1
ATOM 950 N N . GLY B 1 36 ? -10.797 -2.715 -1.254 1 92.75 36 GLY B N 1
ATOM 951 C CA . GLY B 1 36 ? -11.258 -2.859 0.118 1 92.75 36 GLY B CA 1
ATOM 952 C C . GLY B 1 36 ? -10.164 -3.301 1.071 1 92.75 36 GLY B C 1
ATOM 953 O O . GLY B 1 36 ? -10.297 -3.145 2.287 1 92.75 36 GLY B O 1
ATOM 954 N N . ASP B 1 37 ? -9.102 -3.859 0.556 1 93.81 37 ASP B N 1
ATOM 955 C CA . ASP B 1 37 ? -7.949 -4.199 1.387 1 93.81 37 ASP B CA 1
ATOM 956 C C . ASP B 1 37 ? -7.277 -2.939 1.933 1 93.81 37 ASP B C 1
ATOM 958 O O . ASP B 1 37 ? -7.434 -1.854 1.372 1 93.81 37 ASP B O 1
ATOM 962 N N . SER B 1 38 ? -6.512 -3.115 3.012 1 94.06 38 SER B N 1
ATOM 963 C CA . SER B 1 38 ? -5.73 -2.025 3.59 1 94.06 38 SER B CA 1
ATOM 964 C C . SER B 1 38 ? -4.238 -2.236 3.369 1 94.06 38 SER B C 1
ATOM 966 O O . SER B 1 38 ? -3.725 -3.34 3.561 1 94.06 38 SER B O 1
ATOM 968 N N . LEU B 1 39 ? -3.609 -1.221 2.908 1 94.81 39 LEU B N 1
ATOM 969 C CA . LEU B 1 39 ? -2.156 -1.175 2.793 1 94.81 39 LEU B CA 1
ATOM 970 C C . LEU B 1 39 ? -1.551 -0.296 3.883 1 94.81 39 LEU B C 1
ATOM 972 O O . LEU B 1 39 ? -1.95 0.859 4.047 1 94.81 39 LEU B O 1
ATOM 976 N N . GLN B 1 40 ? -0.574 -0.833 4.516 1 94.69 40 GLN B N 1
ATOM 977 C CA . GLN B 1 40 ? 0.007 -0.117 5.645 1 94.69 40 GLN B CA 1
ATOM 978 C C . GLN B 1 40 ? 1.504 0.105 5.445 1 94.69 40 GLN B C 1
ATOM 980 O O . GLN B 1 40 ? 2.215 -0.793 4.988 1 94.69 40 GLN B O 1
ATOM 985 N N . ALA B 1 41 ? 1.962 1.27 5.801 1 94.19 41 ALA B N 1
ATOM 986 C CA . ALA B 1 41 ? 3.385 1.601 5.777 1 94.19 41 ALA B CA 1
ATOM 987 C C . ALA B 1 41 ? 3.816 2.262 7.082 1 94.19 41 ALA B C 1
ATOM 989 O O . ALA B 1 41 ? 3.113 3.129 7.609 1 94.19 41 ALA B O 1
ATOM 990 N N . SER B 1 42 ? 4.914 1.774 7.547 1 92.69 42 SER B N 1
ATOM 991 C CA . SER B 1 42 ? 5.598 2.467 8.633 1 92.69 42 SER B CA 1
ATOM 992 C C . SER B 1 42 ? 6.684 3.396 8.102 1 92.69 42 SER B C 1
ATOM 994 O O . SER B 1 42 ? 7.59 2.959 7.395 1 92.69 42 SER B O 1
ATOM 996 N N . THR B 1 43 ? 6.523 4.648 8.391 1 89.56 43 THR B N 1
ATOM 997 C CA . THR B 1 43 ? 7.473 5.617 7.852 1 89.56 43 THR B CA 1
ATOM 998 C C . THR B 1 43 ? 8.141 6.398 8.977 1 89.56 43 THR B C 1
ATOM 1000 O O . THR B 1 43 ? 7.59 6.508 10.078 1 89.56 43 THR B O 1
ATOM 1003 N N . VAL B 1 44 ? 9.344 6.781 8.734 1 89.44 44 VAL B N 1
ATOM 1004 C CA . VAL B 1 44 ? 10.07 7.691 9.602 1 89.44 44 VAL B CA 1
ATOM 1005 C C . VAL B 1 44 ? 10.398 8.977 8.844 1 89.44 44 VAL B C 1
ATOM 1007 O O . VAL B 1 44 ? 10.977 8.93 7.758 1 89.44 44 VAL B O 1
ATOM 1010 N N . ARG B 1 45 ? 9.836 9.969 9.367 1 89.69 45 ARG B N 1
ATOM 1011 C CA . ARG B 1 45 ? 10.078 11.234 8.68 1 89.69 45 ARG B CA 1
ATOM 1012 C C . ARG B 1 45 ? 10.688 12.266 9.633 1 89.69 45 ARG B C 1
ATOM 1014 O O . ARG B 1 45 ? 10.375 12.273 10.82 1 89.69 45 ARG B O 1
ATOM 1021 N N . LYS B 1 46 ? 11.562 13.023 9.078 1 85.12 46 LYS B N 1
ATOM 1022 C CA . LYS B 1 46 ? 12.109 14.148 9.836 1 85.12 46 LYS B CA 1
ATOM 1023 C C . LYS B 1 46 ? 11.172 15.352 9.805 1 85.12 46 LYS B C 1
ATOM 1025 O O . LYS B 1 46 ? 10.648 15.703 8.75 1 85.12 46 LYS B O 1
ATOM 1030 N N . VAL B 1 47 ? 10.766 15.789 10.984 1 82.88 47 VAL B N 1
ATOM 1031 C CA . VAL B 1 47 ? 9.945 17 11.078 1 82.88 47 VAL B CA 1
ATOM 1032 C C . VAL B 1 47 ? 10.758 18.109 11.719 1 82.88 47 VAL B C 1
ATOM 1034 O O . VAL B 1 47 ? 11.539 17.875 12.648 1 82.88 47 VAL B O 1
ATOM 1037 N N . GLN B 1 48 ? 10.828 19.172 11.039 1 78.88 48 GLN B N 1
ATOM 1038 C CA . GLN B 1 48 ? 11.469 20.344 11.625 1 78.88 48 GLN B CA 1
ATOM 1039 C C . GLN B 1 48 ? 10.539 21.062 12.609 1 78.88 48 GLN B C 1
ATOM 1041 O O . GLN B 1 48 ? 9.383 21.328 12.281 1 78.88 48 GLN B O 1
ATOM 1046 N N . ALA B 1 49 ? 10.906 20.875 13.906 1 70.5 49 ALA B N 1
ATOM 1047 C CA . ALA B 1 49 ? 10.133 21.594 14.914 1 70.5 49 ALA B CA 1
ATOM 1048 C C . ALA B 1 49 ? 10.633 23.016 15.078 1 70.5 49 ALA B C 1
ATOM 1050 O O . ALA B 1 49 ? 11.492 23.297 15.922 1 70.5 49 ALA B O 1
ATOM 1051 N N . GLY B 1 50 ? 10.148 23.953 14.266 1 68.94 50 GLY B N 1
ATOM 1052 C CA . GLY B 1 50 ? 10.594 25.344 14.352 1 68.94 50 GLY B CA 1
ATOM 1053 C C . GLY B 1 50 ? 12.102 25.469 14.453 1 68.94 50 GLY B C 1
ATOM 1054 O O . GLY B 1 50 ? 12.836 24.828 13.703 1 68.94 50 GLY B O 1
ATOM 1055 N N . ASN B 1 51 ? 12.484 26.422 15.234 1 72.44 51 ASN B N 1
ATOM 1056 C CA . ASN B 1 51 ? 13.883 26.719 15.523 1 72.44 51 ASN B CA 1
ATOM 1057 C C . ASN B 1 51 ? 14.523 25.625 16.375 1 72.44 51 ASN B C 1
ATOM 1059 O O . ASN B 1 51 ? 15.711 25.688 16.688 1 72.44 51 ASN B O 1
ATOM 1063 N N . SER B 1 52 ? 13.664 24.797 16.766 1 69.5 52 SER B N 1
ATOM 1064 C CA . SER B 1 52 ? 14.109 23.922 17.844 1 69.5 52 SER B CA 1
ATOM 1065 C C . SER B 1 52 ? 14.617 22.594 17.297 1 69.5 52 SER B C 1
ATOM 1067 O O . SER B 1 52 ? 14.703 21.609 18.031 1 69.5 52 SER B O 1
ATOM 1069 N N . GLY B 1 53 ? 14.984 22.531 16.219 1 80.44 53 GLY B N 1
ATOM 1070 C CA . GLY B 1 53 ? 15.672 21.328 15.781 1 80.44 53 GLY B CA 1
ATOM 1071 C C . GLY B 1 53 ? 14.773 20.344 15.055 1 80.44 53 GLY B C 1
ATOM 1072 O O . GLY B 1 53 ? 13.57 20.578 14.93 1 80.44 53 GLY B O 1
ATOM 1073 N N . SER B 1 54 ? 15.336 19.469 14.32 1 83.56 54 SER B N 1
ATOM 1074 C CA . SER B 1 54 ? 14.641 18.453 13.547 1 83.56 54 SER B CA 1
ATOM 1075 C C . SER B 1 54 ? 14.547 17.141 14.328 1 83.56 54 SER B C 1
ATOM 1077 O O . SER B 1 54 ? 15.477 16.781 15.062 1 83.56 54 SER B O 1
ATOM 1079 N N . TYR B 1 55 ? 13.375 16.734 14.508 1 85.31 55 TYR B N 1
ATOM 1080 C CA . TYR B 1 55 ? 13.25 15.406 15.086 1 85.31 55 TYR B CA 1
ATOM 1081 C C . TYR B 1 55 ? 12.492 14.477 14.148 1 85.31 55 TYR B C 1
ATOM 1083 O O . TYR B 1 55 ? 11.828 14.938 13.211 1 85.31 55 TYR B O 1
ATOM 1091 N N . CYS B 1 56 ? 12.773 13.125 14.336 1 88 56 CYS B N 1
ATOM 1092 C CA . CYS B 1 56 ? 12.141 12.117 13.484 1 88 56 CYS B CA 1
ATOM 1093 C C . CYS B 1 56 ? 10.859 11.586 14.125 1 88 56 CYS B C 1
ATOM 1095 O O . CYS B 1 56 ? 10.797 11.414 15.344 1 88 56 CYS B O 1
ATOM 1097 N N . ILE B 1 57 ? 9.875 11.578 13.344 1 86.31 57 ILE B N 1
ATOM 1098 C CA . ILE B 1 57 ? 8.609 11.008 13.797 1 86.31 57 ILE B CA 1
ATOM 1099 C C . ILE B 1 57 ? 8.352 9.68 13.086 1 86.31 57 ILE B C 1
ATOM 1101 O O . ILE B 1 57 ? 8.531 9.57 11.867 1 86.31 57 ILE B O 1
ATOM 1105 N N . HIS B 1 58 ? 8.062 8.672 13.906 1 91.69 58 HIS B N 1
ATOM 1106 C CA . HIS B 1 58 ? 7.586 7.406 13.359 1 91.69 58 HIS B CA 1
ATOM 1107 C C . HIS B 1 58 ? 6.066 7.402 13.219 1 91.69 58 HIS B C 1
ATOM 1109 O O . HIS B 1 58 ? 5.352 7.648 14.195 1 91.69 58 HIS B O 1
ATOM 1115 N N . THR B 1 59 ? 5.68 7.289 12.062 1 90.12 59 THR B N 1
ATOM 1116 C CA . THR B 1 59 ? 4.238 7.281 11.836 1 90.12 59 THR B CA 1
ATOM 1117 C C . THR B 1 59 ? 3.844 6.133 10.906 1 90.12 59 THR B C 1
ATOM 1119 O O . THR B 1 59 ? 4.68 5.609 10.164 1 90.12 59 THR B O 1
ATOM 1122 N N . THR B 1 60 ? 2.609 5.711 11.078 1 92.12 60 THR B N 1
ATOM 1123 C CA . THR B 1 60 ? 2.029 4.684 10.219 1 92.12 60 THR B CA 1
ATOM 1124 C C . THR B 1 60 ? 0.907 5.262 9.367 1 92.12 60 THR B C 1
ATOM 1126 O O . THR B 1 60 ? 0.071 6.02 9.859 1 92.12 60 THR B O 1
ATOM 1129 N N . VAL B 1 61 ? 1.036 4.973 8.109 1 92.44 61 VAL B N 1
ATOM 1130 C CA . VAL B 1 61 ? -0.048 5.379 7.223 1 92.44 61 VAL B CA 1
ATOM 1131 C C . VAL B 1 61 ? -0.777 4.145 6.699 1 92.44 61 VAL B C 1
ATOM 1133 O O . VAL B 1 61 ? -0.158 3.104 6.461 1 92.44 61 VAL B O 1
ATOM 1136 N N . THR B 1 62 ? -2.104 4.324 6.613 1 93.69 62 THR B N 1
ATOM 1137 C CA . THR B 1 62 ? -2.93 3.244 6.09 1 93.69 62 THR B CA 1
ATOM 1138 C C . THR B 1 62 ? -3.867 3.76 5 1 93.69 62 THR B C 1
ATOM 1140 O O . THR B 1 62 ? -4.574 4.75 5.199 1 93.69 62 THR B O 1
ATOM 1143 N N . ILE B 1 63 ? -3.779 3.037 3.889 1 94.38 63 ILE B N 1
ATOM 1144 C CA . ILE B 1 63 ? -4.688 3.422 2.814 1 94.38 63 ILE B CA 1
ATOM 1145 C C . ILE B 1 63 ? -5.609 2.25 2.475 1 94.38 63 ILE B C 1
ATOM 1147 O O . ILE B 1 63 ? -5.191 1.092 2.52 1 94.38 63 ILE B O 1
ATOM 1151 N N . CYS B 1 64 ? -6.789 2.607 2.168 1 94.19 64 CYS B N 1
ATOM 1152 C CA . CYS B 1 64 ? -7.742 1.63 1.657 1 94.19 64 CYS B CA 1
ATOM 1153 C C . CYS B 1 64 ? -7.738 1.609 0.133 1 94.19 64 CYS B C 1
ATOM 1155 O O . CYS B 1 64 ? -7.906 2.648 -0.507 1 94.19 64 CYS B O 1
ATOM 1157 N N . VAL B 1 65 ? -7.609 0.44 -0.438 1 96.44 65 VAL B N 1
ATOM 1158 C CA . VAL B 1 65 ? -7.516 0.28 -1.885 1 96.44 65 VAL B CA 1
ATOM 1159 C C . VAL B 1 65 ? -8.875 0.546 -2.521 1 96.44 65 VAL B C 1
ATOM 1161 O O . VAL B 1 65 ? -9.883 -0.04 -2.117 1 96.44 65 VAL B O 1
ATOM 1164 N N . GLN B 1 66 ? -8.852 1.396 -3.506 1 95.94 66 GLN B N 1
ATOM 1165 C CA . GLN B 1 66 ? -10.078 1.714 -4.238 1 95.94 66 GLN B CA 1
ATOM 1166 C C . GLN B 1 66 ? -10.016 1.186 -5.668 1 95.94 66 GLN B C 1
ATOM 1168 O O . GLN B 1 66 ? -11.047 0.835 -6.25 1 95.94 66 GLN B O 1
A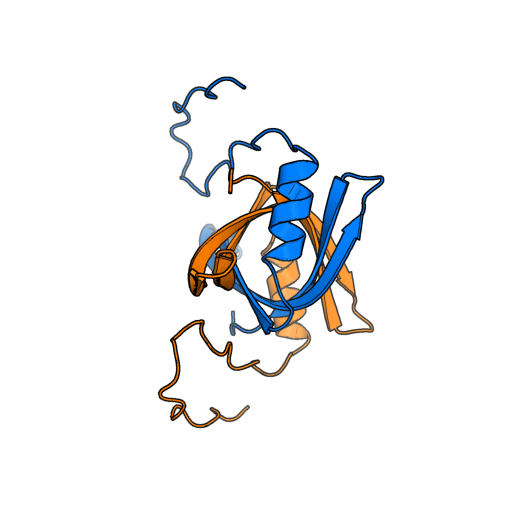TOM 1173 N N . THR B 1 67 ? -8.883 1.216 -6.25 1 97.12 67 THR B N 1
ATOM 1174 C CA . THR B 1 67 ? -8.633 0.671 -7.578 1 97.12 67 THR B CA 1
ATOM 1175 C C . THR B 1 67 ? -7.258 0.009 -7.645 1 97.12 67 THR B C 1
ATOM 1177 O O . THR B 1 67 ? -6.312 0.467 -7 1 97.12 67 THR B O 1
ATOM 1180 N N . ILE B 1 68 ? -7.207 -1.001 -8.391 1 97.75 68 ILE B N 1
ATOM 1181 C CA . ILE B 1 68 ? -5.938 -1.674 -8.648 1 97.75 68 ILE B CA 1
ATOM 1182 C C . ILE B 1 68 ? -5.797 -1.952 -10.141 1 97.75 68 ILE B C 1
ATOM 1184 O O . ILE B 1 68 ? -6.746 -2.406 -10.789 1 97.75 68 ILE B O 1
ATOM 1188 N N . ASP B 1 69 ? -4.668 -1.728 -10.602 1 97.5 69 ASP B N 1
ATOM 1189 C CA . ASP B 1 69 ? -4.344 -2.039 -1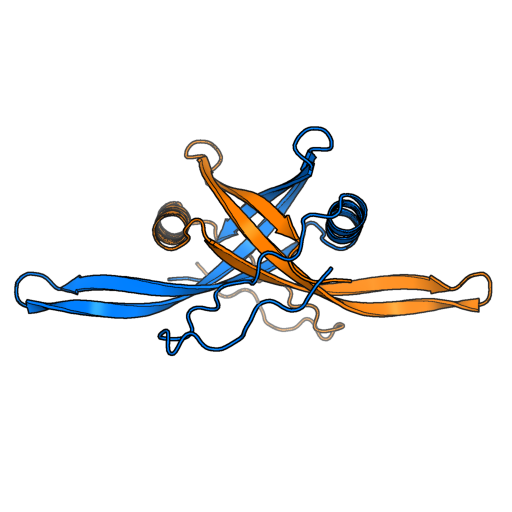1.992 1 97.5 69 ASP B CA 1
ATOM 1190 C C . ASP B 1 69 ? -2.922 -2.584 -12.117 1 97.5 69 ASP B C 1
ATOM 1192 O O . ASP B 1 69 ? -2.064 -2.293 -11.281 1 97.5 69 ASP B O 1
ATOM 1196 N N . PHE B 1 70 ? -2.77 -3.447 -13.148 1 96.75 70 PHE B N 1
ATOM 1197 C CA . PHE B 1 70 ? -1.451 -3.992 -13.453 1 96.75 70 PHE B CA 1
ATOM 1198 C C . PHE B 1 70 ? -0.95 -3.479 -14.797 1 96.75 70 PHE B C 1
ATOM 1200 O O . PHE B 1 70 ? -1.617 -3.645 -15.82 1 96.75 70 PHE B O 1
ATOM 1207 N N . ASP B 1 71 ? 0.101 -2.795 -14.719 1 94.94 71 ASP B N 1
ATOM 1208 C CA . ASP B 1 71 ? 0.771 -2.352 -15.938 1 94.94 71 ASP B CA 1
ATOM 1209 C C . ASP B 1 71 ? 1.736 -3.418 -16.453 1 94.94 71 ASP B C 1
ATOM 1211 O O . ASP B 1 71 ? 2.885 -3.49 -16 1 94.94 71 ASP B O 1
ATOM 1215 N N . SER B 1 72 ? 1.312 -4.113 -17.453 1 92.5 72 SER B N 1
ATOM 1216 C CA . SER B 1 72 ? 2.092 -5.25 -17.938 1 92.5 72 SER B CA 1
ATOM 1217 C C . SER B 1 72 ? 3.336 -4.789 -18.688 1 92.5 72 SER B C 1
ATOM 1219 O O . SER B 1 72 ? 4.316 -5.527 -18.781 1 92.5 72 SER B O 1
ATOM 1221 N N . GLN B 1 73 ? 3.26 -3.541 -19.234 1 91.69 73 GLN B N 1
ATOM 1222 C CA . GLN B 1 73 ? 4.414 -3.006 -19.953 1 91.69 73 GLN B CA 1
ATOM 1223 C C . GLN B 1 73 ? 5.508 -2.574 -18.984 1 91.69 73 GLN B C 1
ATOM 1225 O O . GLN B 1 73 ? 6.676 -2.926 -19.156 1 91.69 73 GLN B O 1
ATOM 1230 N N . ALA B 1 74 ? 5.164 -1.857 -17.938 1 91.62 74 ALA B N 1
ATOM 1231 C CA . ALA B 1 74 ? 6.121 -1.362 -16.953 1 91.62 74 ALA B CA 1
ATOM 1232 C C . ALA B 1 74 ? 6.371 -2.402 -15.867 1 91.62 74 ALA B C 1
ATOM 1234 O O . ALA B 1 74 ? 7.27 -2.236 -15.039 1 91.62 74 ALA B O 1
ATOM 1235 N N . CYS B 1 75 ? 5.555 -3.48 -15.852 1 93.25 75 CYS B N 1
ATOM 1236 C CA . CYS B 1 75 ? 5.602 -4.523 -14.836 1 93.25 75 CYS B CA 1
ATOM 1237 C C . CYS B 1 75 ? 5.469 -3.93 -13.438 1 93.25 75 CYS B C 1
ATOM 1239 O O . CYS B 1 75 ? 6.293 -4.207 -12.562 1 93.25 75 CYS B O 1
ATOM 1241 N N . GLN B 1 76 ? 4.469 -3.094 -13.18 1 94.56 76 GLN B N 1
ATOM 1242 C CA . GLN B 1 76 ? 4.207 -2.43 -11.906 1 94.56 76 GLN B CA 1
ATOM 1243 C C . GLN B 1 76 ? 2.727 -2.492 -11.539 1 94.56 76 GLN B C 1
ATOM 1245 O O . GLN B 1 76 ? 1.872 -2.617 -12.422 1 94.56 76 GLN B O 1
ATOM 1250 N N . LEU B 1 77 ? 2.535 -2.49 -10.266 1 96.69 77 LEU B N 1
ATOM 1251 C CA . LEU B 1 77 ? 1.181 -2.355 -9.742 1 96.69 77 LEU B CA 1
ATOM 1252 C C . LEU B 1 77 ? 0.814 -0.887 -9.555 1 96.69 77 LEU B C 1
ATOM 1254 O O . LEU B 1 77 ? 1.641 -0.09 -9.102 1 96.69 77 LEU B O 1
ATOM 1258 N N . GLN B 1 78 ? -0.355 -0.562 -9.992 1 97.75 78 GLN B N 1
ATOM 1259 C CA . GLN B 1 78 ? -0.911 0.76 -9.719 1 97.75 78 GLN B CA 1
ATOM 1260 C C . GLN B 1 78 ? -2.102 0.67 -8.766 1 97.75 78 GLN B C 1
ATOM 1262 O O . GLN B 1 78 ? -3.09 -0.004 -9.062 1 97.75 78 GLN B O 1
ATOM 1267 N N . VAL B 1 79 ? -1.94 1.37 -7.691 1 97.69 79 VAL B N 1
ATOM 1268 C CA . VAL B 1 79 ? -2.996 1.34 -6.684 1 97.69 79 VAL B CA 1
ATOM 1269 C C . VAL B 1 79 ? -3.494 2.758 -6.414 1 97.69 79 VAL B C 1
ATOM 1271 O O . VAL B 1 79 ? -2.695 3.678 -6.223 1 97.69 79 VAL B O 1
ATOM 1274 N N . LYS B 1 80 ? -4.75 2.906 -6.461 1 96.88 80 LYS B N 1
ATOM 1275 C CA . LYS B 1 80 ? -5.391 4.117 -5.957 1 96.88 80 LYS B CA 1
ATOM 1276 C C . LYS B 1 80 ? -6.145 3.842 -4.66 1 96.88 80 LYS B C 1
ATOM 1278 O O . LYS B 1 80 ? -6.773 2.791 -4.512 1 96.88 80 LYS B O 1
ATOM 1283 N N . GLY B 1 81 ? -5.965 4.785 -3.795 1 95.94 81 GLY B N 1
ATOM 1284 C CA . GLY B 1 81 ? -6.617 4.551 -2.518 1 95.94 81 GLY B CA 1
ATOM 1285 C C . GLY B 1 81 ? -6.785 5.816 -1.695 1 95.94 81 GLY B C 1
ATOM 1286 O O . GLY B 1 81 ? -6.379 6.898 -2.121 1 95.94 81 GLY B O 1
ATOM 1287 N N . ILE B 1 82 ? -7.453 5.625 -0.56 1 94.44 82 ILE B N 1
ATOM 1288 C CA . ILE B 1 82 ? -7.719 6.742 0.339 1 94.44 82 ILE B CA 1
ATOM 1289 C C . ILE B 1 82 ? -7.184 6.422 1.733 1 94.44 82 ILE B C 1
ATOM 1291 O O . ILE B 1 82 ? -7.148 5.258 2.141 1 94.44 82 ILE B O 1
ATOM 1295 N N . ASN B 1 83 ? -6.812 7.504 2.398 1 94.06 83 ASN B N 1
ATOM 1296 C CA . ASN B 1 83 ? -6.348 7.348 3.771 1 94.06 83 ASN B CA 1
ATOM 1297 C C . ASN B 1 83 ? -7.484 6.934 4.703 1 94.06 83 ASN B C 1
ATOM 1299 O O . ASN B 1 83 ? -8.578 7.504 4.648 1 94.06 83 ASN B O 1
ATOM 1303 N N . ILE B 1 84 ? -7.16 5.992 5.602 1 89.94 84 ILE B N 1
ATOM 1304 C CA . ILE B 1 84 ? -8.211 5.578 6.523 1 89.94 84 ILE B CA 1
ATOM 1305 C C . ILE B 1 84 ? -7.734 5.754 7.965 1 89.94 84 ILE B C 1
ATOM 1307 O O . ILE B 1 84 ? -8.383 5.281 8.898 1 89.94 84 ILE B O 1
ATOM 1311 N N . GLN B 1 85 ? -6.586 6.336 8.125 1 83.5 85 GLN B N 1
ATOM 1312 C CA . GLN B 1 85 ? -6.094 6.633 9.469 1 83.5 85 GLN B CA 1
ATOM 1313 C C . GLN B 1 85 ? -5.93 8.141 9.672 1 83.5 85 GLN B C 1
ATOM 1315 O O . GLN B 1 85 ? -5.535 8.852 8.75 1 83.5 85 GLN B O 1
ATOM 1320 N N . LYS B 1 86 ? -6.488 8.641 10.789 1 71.19 86 LYS B N 1
ATOM 1321 C CA . LYS B 1 86 ? -6.309 10.055 11.102 1 71.19 86 LYS B CA 1
ATOM 1322 C C . LYS B 1 86 ? -4.883 10.328 11.57 1 71.19 86 LYS B C 1
ATOM 1324 O O . LYS B 1 86 ? -4.379 9.664 12.477 1 71.19 86 LYS B O 1
ATOM 1329 N N . ASN B 1 87 ? -3.988 10.766 10.664 1 62.81 87 ASN B N 1
ATOM 1330 C CA . ASN B 1 87 ? -2.648 11.148 11.102 1 62.81 87 ASN B CA 1
ATOM 1331 C C . ASN B 1 87 ? -2.602 12.594 11.57 1 62.81 87 ASN B C 1
ATOM 1333 O O . ASN B 1 87 ? -3.258 13.469 10.992 1 62.81 87 ASN B O 1
#

Solvent-accessible surface area (backbone atoms only — not comparable to full-atom values): 10428 Å² total; per-residue (Å²): 133,79,86,77,84,76,77,77,82,58,84,68,69,60,75,63,64,72,37,79,76,42,65,67,49,39,52,51,49,58,72,63,58,52,73,58,39,53,35,36,28,72,38,72,41,79,42,71,49,76,94,72,43,70,45,74,44,80,46,72,48,37,30,34,33,68,43,77,47,75,38,78,87,79,57,31,39,38,38,29,24,37,38,43,50,95,120,132,81,83,75,84,79,73,81,84,64,85,73,70,63,76,64,64,72,38,78,76,41,64,67,48,40,50,50,49,58,71,63,57,51,71,58,40,50,36,36,28,72,40,73,42,78,41,72,49,77,94,72,43,71,46,73,45,79,46,72,48,36,30,34,33,67,42,77,48,77,39,77,86,79,57,33,40,37,36,31,24,36,38,44,50,92,122

Sequence (174 aa):
MKLLSKDTENDSAGQVTLTPEQPEDMWHTYNLLQVGDSLQASTVRKVQAGNSGSYCIHTTVTICVQTIDFDSQACQLQVKGINIQKNMKLLSKDTENDSAGQVTLTPEQPEDMWHTYNLLQVGDSLQASTVRKVQAGNSGSYCIHTTVTICVQTIDFDSQACQLQVKGINIQKN

Secondary structure (DSSP, 8-state):
------------S---------HHHHHHHHHH--TT-EEEEEEEEEEE-GGG-EEEEEEEEEEEEEEEEEETTTTEEEEEEEE-S--/---------S--S---------HHHHHHHHHH--TT-EEEEEEEEEEE-GGG-EEEEEEEEEEEEEEEEEETTTTEEEEEEEE-S--

Radius of gyration: 17.57 Å; Cα contacts (8 Å, |Δi|>4): 346; chains: 2; bounding box: 45×58×38 Å

Foldseek 3Di:
DDDDDPDDPPPPLPPPPPDPLDLVVLVVVLVVDDQQDKDKHWDWDWDDPPPPGIDIDTDMWIWGFHDWDADSVVSDIDTDTGTDDDD/DDDPDDDDPDDPQPPPPPDPLDLVVLVVVLVVDDQQDKDKHWDWDWDDPPPPGIDIDTDMWIWGFHDWDADSVVSDIDTDTGTDDDD

Organism: NCBI:txid55544

pLDDT: mean 77.57, std 23.15, range [23.72, 97.75]

Nearest PDB structures (foldseek):
  5lzy-assembly1_ii  TM=5.193E-01  e=2.204E-07  Homo sapiens
  3wxm-assembly3_F  TM=6.513E-01  e=1.019E-02  Aeropyrum pernix K1
  5aej-assembly2_B  TM=4.679E-01  e=9.214E+00  Homo sapiens
  2y9j-assembly1_Y  TM=3.543E-01  e=6.743E+00  Salmonella enterica subsp. enterica serovar Typhimurium
  5lzy-assembly1_ii  TM=5.193E-01  e=1.763E-07  Homo sapiens